Protein AF-A0A2X2VL15-F1 (afdb_monomer_lite)

Sequence (65 aa):
MIYFFLILIVMVFGGISYLMMRLCNQWTRNHRYEVLFNTLIFIGSFLLISFLSLYIFISNLDFSR

Secondary structure (DSSP, 8-state):
-HHHHHHHHHHHHHHHHHHHHHHHHHHHTTSTTHHHHHHHHHHHHHHHHHHHHHHHHHHT-----

Radius of gyration: 15.54 Å; chains: 1; bounding box: 40×15×42 Å

Organism: Chryseobacterium jejuense (NCBI:txid445960)

pLDDT: mean 87.95, std 7.86, range [57.03, 95.25]

Foldseek 3Di:
DVVVVVVVLCCVLLVVLLVQLVVCLVVLVVDPCSVVVSVVSSVVSSVVVVVVVVVVVVVPPPPVD

Structure (mmCIF, N/CA/C/O backbone):
data_AF-A0A2X2VL15-F1
#
_entry.id   AF-A0A2X2VL15-F1
#
loop_
_atom_site.group_PDB
_atom_site.id
_atom_site.type_symbol
_atom_site.label_atom_id
_atom_site.label_alt_id
_atom_site.label_comp_id
_atom_site.label_asym_id
_atom_site.label_entity_id
_atom_site.label_seq_id
_atom_site.pdbx_PDB_ins_code
_atom_site.Cartn_x
_atom_site.Cartn_y
_atom_site.Cartn_z
_atom_site.occupancy
_atom_site.B_iso_or_equiv
_atom_site.auth_seq_id
_atom_site.auth_comp_id
_atom_site.auth_asym_id
_atom_site.auth_atom_id
_atom_site.pdbx_PDB_model_num
ATOM 1 N N . MET A 1 1 ? -3.006 4.330 -21.536 1.00 70.12 1 MET A N 1
ATOM 2 C CA . MET A 1 1 ? -2.225 3.170 -21.044 1.00 70.12 1 MET A CA 1
ATOM 3 C C . MET A 1 1 ? -1.659 3.389 -19.644 1.00 70.12 1 MET A C 1
ATOM 5 O O . MET A 1 1 ? -1.997 2.606 -18.771 1.00 70.12 1 MET A O 1
ATOM 9 N N . ILE A 1 2 ? -0.889 4.455 -19.388 1.00 83.69 2 ILE A N 1
ATOM 10 C CA . ILE A 1 2 ? -0.243 4.707 -18.077 1.00 83.69 2 ILE A CA 1
ATOM 11 C C . ILE A 1 2 ? -1.245 4.763 -16.908 1.00 83.69 2 ILE A C 1
ATOM 13 O O . ILE A 1 2 ? -1.036 4.121 -15.885 1.00 83.69 2 ILE A O 1
ATOM 17 N N . TYR A 1 3 ? -2.375 5.455 -17.080 1.00 85.75 3 TYR A N 1
ATOM 18 C CA . TYR A 1 3 ? -3.410 5.538 -16.040 1.00 85.75 3 TYR A CA 1
ATOM 19 C C . TYR A 1 3 ? -4.004 4.176 -15.656 1.00 85.75 3 TYR A C 1
ATOM 21 O O . TYR A 1 3 ? -4.276 3.936 -14.487 1.00 85.75 3 TYR A O 1
ATOM 29 N N . PHE A 1 4 ? -4.159 3.263 -16.618 1.00 90.81 4 PHE A N 1
ATOM 30 C CA . PHE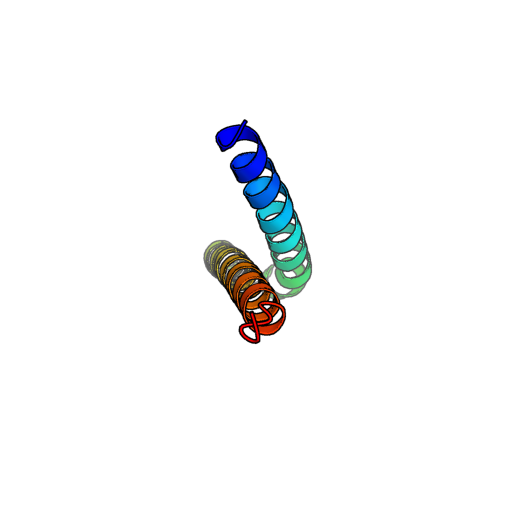 A 1 4 ? -4.695 1.924 -16.359 1.00 90.81 4 PHE A CA 1
ATOM 31 C C . PHE A 1 4 ? -3.723 1.087 -15.519 1.00 90.81 4 PHE A C 1
ATOM 33 O O . PHE A 1 4 ? -4.128 0.387 -14.596 1.00 90.81 4 PHE A O 1
ATOM 40 N N . PHE A 1 5 ? -2.425 1.220 -15.798 1.00 85.94 5 PHE A N 1
ATOM 41 C CA . PHE A 1 5 ? -1.369 0.574 -15.024 1.00 85.94 5 PHE A CA 1
ATOM 42 C C . PHE A 1 5 ? -1.307 1.102 -13.582 1.00 85.94 5 PHE A C 1
ATOM 44 O O . PHE A 1 5 ? -1.248 0.315 -12.641 1.00 85.94 5 PHE A O 1
ATOM 51 N N . LEU A 1 6 ? -1.419 2.422 -13.396 1.00 87.88 6 LEU A N 1
ATOM 52 C CA . LEU A 1 6 ? -1.506 3.044 -12.069 1.00 87.88 6 LEU A CA 1
ATOM 53 C C . LEU A 1 6 ? -2.716 2.548 -11.268 1.00 87.88 6 LEU A C 1
ATOM 55 O O . LEU A 1 6 ? -2.575 2.212 -10.095 1.00 87.88 6 LEU A O 1
ATOM 59 N N . ILE A 1 7 ? -3.889 2.453 -11.902 1.00 92.94 7 ILE A N 1
ATOM 60 C CA . ILE A 1 7 ? -5.104 1.929 -11.259 1.00 92.94 7 ILE A CA 1
ATOM 61 C C . ILE A 1 7 ? -4.895 0.483 -10.806 1.00 92.94 7 ILE A C 1
ATOM 63 O O . ILE A 1 7 ? -5.274 0.140 -9.689 1.00 92.94 7 ILE A O 1
ATOM 67 N N . LEU A 1 8 ? -4.258 -0.349 -11.633 1.00 91.88 8 LEU A N 1
ATOM 68 C CA . LEU A 1 8 ? -3.970 -1.741 -11.291 1.00 91.88 8 LEU A CA 1
ATOM 69 C C . LEU A 1 8 ? -3.045 -1.833 -10.069 1.00 91.88 8 LEU A C 1
ATOM 71 O O . LEU A 1 8 ? -3.343 -2.585 -9.144 1.00 91.88 8 LEU A O 1
ATOM 75 N N . ILE A 1 9 ? -1.982 -1.024 -10.014 1.00 91.00 9 ILE A N 1
ATOM 76 C CA . ILE A 1 9 ? -1.080 -0.968 -8.851 1.00 91.00 9 ILE A CA 1
ATOM 77 C C . ILE A 1 9 ? -1.848 -0.579 -7.587 1.00 91.00 9 ILE A C 1
ATOM 79 O O . ILE A 1 9 ? -1.744 -1.264 -6.571 1.00 91.00 9 ILE A O 1
ATOM 83 N N . VAL A 1 10 ? -2.650 0.487 -7.652 1.00 92.62 10 VAL A N 1
ATOM 84 C CA . VAL A 1 10 ? -3.444 0.951 -6.505 1.00 92.62 10 VAL A CA 1
ATOM 85 C C . VAL A 1 10 ? -4.439 -0.121 -6.063 1.00 92.62 10 VAL A C 1
ATOM 87 O O . VAL A 1 10 ? -4.599 -0.345 -4.866 1.00 92.62 10 VAL A O 1
ATOM 90 N N . MET A 1 11 ? -5.068 -0.822 -7.006 1.00 94.25 11 MET A N 1
ATOM 91 C CA . MET A 1 11 ? -6.017 -1.892 -6.709 1.00 94.25 11 MET A CA 1
ATOM 92 C C . MET A 1 11 ? -5.336 -3.078 -6.019 1.00 94.25 11 MET A C 1
ATOM 94 O O . MET A 1 11 ? -5.858 -3.591 -5.030 1.00 94.25 11 MET A O 1
ATOM 98 N N . VAL A 1 12 ? -4.153 -3.484 -6.488 1.00 94.62 12 VAL A N 1
ATOM 99 C CA . VAL A 1 12 ? -3.386 -4.585 -5.891 1.00 94.62 12 VAL A CA 1
ATOM 100 C C . VAL A 1 12 ? -2.858 -4.192 -4.511 1.00 94.62 12 VAL A C 1
ATOM 102 O O . VAL A 1 12 ? -3.096 -4.906 -3.539 1.00 94.62 12 VAL A O 1
ATOM 105 N N . PHE A 1 13 ? -2.194 -3.042 -4.384 1.00 94.19 13 PHE A N 1
ATOM 106 C CA . PHE A 1 13 ? -1.612 -2.604 -3.111 1.00 94.19 13 PHE A CA 1
ATOM 107 C C . PHE A 1 13 ? -2.695 -2.276 -2.083 1.00 94.19 13 PHE A C 1
ATOM 109 O O . PHE A 1 13 ? -2.583 -2.662 -0.918 1.00 94.19 13 PHE A O 1
ATOM 116 N N . GLY A 1 14 ? -3.776 -1.624 -2.515 1.00 93.12 14 GLY A N 1
ATOM 117 C CA . GLY A 1 14 ? -4.953 -1.366 -1.691 1.00 93.12 14 GLY A CA 1
ATOM 118 C C . GLY A 1 14 ? -5.634 -2.660 -1.249 1.00 93.12 14 GLY A C 1
ATOM 119 O O . GLY A 1 14 ? -5.973 -2.796 -0.077 1.00 93.12 14 GLY A O 1
ATOM 120 N N . GLY A 1 15 ? -5.758 -3.646 -2.143 1.00 94.38 15 GLY A N 1
ATOM 121 C CA . GLY A 1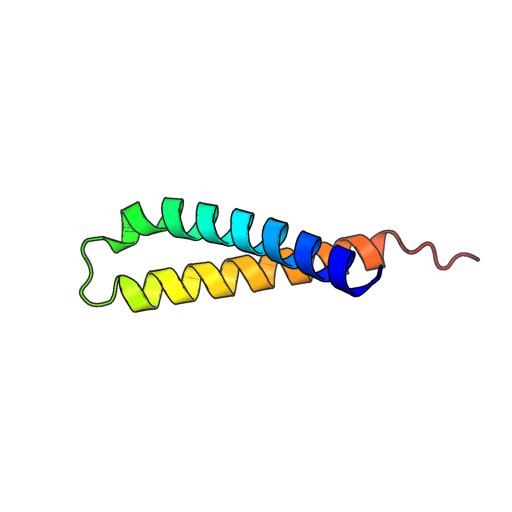 15 ? -6.306 -4.964 -1.825 1.00 94.38 15 GLY A CA 1
ATOM 122 C C . GLY A 1 15 ? -5.491 -5.707 -0.764 1.00 94.38 15 GLY A C 1
ATOM 123 O O . GLY A 1 15 ? -6.053 -6.178 0.224 1.00 94.38 15 GLY A O 1
ATOM 124 N N . ILE A 1 16 ? -4.163 -5.753 -0.912 1.00 93.56 16 ILE A N 1
ATOM 125 C CA . ILE A 1 16 ? -3.273 -6.387 0.076 1.00 93.56 16 ILE A CA 1
ATOM 126 C C . ILE A 1 16 ? -3.350 -5.649 1.420 1.00 93.56 16 ILE A C 1
ATOM 128 O O . ILE A 1 16 ? -3.486 -6.275 2.470 1.00 93.56 16 ILE A O 1
ATOM 132 N N . SER A 1 17 ? -3.340 -4.315 1.395 1.00 93.62 17 SER A N 1
ATOM 133 C CA . SER A 1 17 ? -3.439 -3.490 2.607 1.00 93.62 17 SER A CA 1
ATOM 134 C C . SER A 1 17 ? -4.774 -3.682 3.326 1.00 93.62 17 SER A C 1
ATOM 136 O O . SER A 1 17 ? -4.818 -3.737 4.554 1.00 93.62 17 SER A O 1
ATOM 138 N N . TYR A 1 18 ? -5.864 -3.845 2.574 1.00 93.62 18 TYR A N 1
ATOM 139 C CA . TYR A 1 18 ? -7.184 -4.150 3.118 1.00 93.62 18 TYR A CA 1
ATOM 140 C C . TYR A 1 18 ? -7.234 -5.537 3.766 1.00 93.62 18 TYR A C 1
ATOM 142 O O . TYR A 1 18 ? -7.803 -5.688 4.847 1.00 93.62 18 TYR A O 1
ATOM 150 N N . LEU A 1 19 ? -6.612 -6.551 3.154 1.00 93.31 19 LEU A N 1
ATOM 151 C CA . LEU A 1 19 ? -6.496 -7.877 3.768 1.00 93.31 19 LEU A CA 1
ATOM 152 C C . LEU A 1 19 ? -5.730 -7.809 5.093 1.00 93.31 19 LEU A C 1
ATOM 154 O O . LEU A 1 19 ? -6.169 -8.400 6.079 1.00 93.31 19 LEU A O 1
ATOM 158 N N . MET A 1 20 ? -4.651 -7.028 5.144 1.00 91.00 20 MET A N 1
ATOM 159 C CA . MET A 1 20 ? -3.873 -6.822 6.366 1.00 91.00 20 MET A CA 1
ATOM 160 C C . MET A 1 20 ? -4.666 -6.091 7.448 1.00 91.00 20 MET A C 1
ATOM 162 O O . MET A 1 20 ? -4.728 -6.561 8.584 1.00 91.00 20 MET A O 1
ATOM 166 N N . MET A 1 21 ? -5.377 -5.019 7.086 1.00 92.25 21 MET A N 1
ATOM 167 C CA . MET A 1 21 ? -6.340 -4.367 7.975 1.00 92.25 21 MET A CA 1
ATOM 168 C C . MET A 1 21 ? -7.371 -5.370 8.499 1.00 92.25 21 MET A C 1
ATOM 170 O O . MET A 1 21 ? -7.650 -5.376 9.691 1.00 92.25 21 MET A O 1
ATOM 174 N N . ARG A 1 22 ? -7.928 -6.239 7.647 1.00 89.50 22 ARG A N 1
ATOM 175 C CA . ARG A 1 22 ? -8.947 -7.220 8.046 1.00 89.50 22 ARG A CA 1
ATOM 176 C C . ARG A 1 22 ? -8.412 -8.255 9.036 1.00 89.50 22 ARG A C 1
ATOM 178 O O . ARG A 1 22 ? -9.132 -8.612 9.967 1.00 89.50 22 ARG A O 1
ATOM 185 N N . LEU A 1 23 ? -7.179 -8.723 8.849 1.00 88.31 23 LEU A N 1
ATOM 186 C CA . LEU A 1 23 ? -6.518 -9.645 9.777 1.00 88.31 23 LEU A CA 1
ATOM 187 C C . LEU A 1 23 ? -6.281 -8.977 11.133 1.00 88.31 23 LEU A C 1
ATOM 189 O O . LEU A 1 23 ? -6.632 -9.533 12.172 1.00 88.31 23 LEU A O 1
ATOM 193 N N . CYS A 1 24 ? -5.769 -7.747 11.126 1.00 85.75 24 CYS A N 1
ATOM 194 C CA . CYS A 1 24 ? -5.565 -6.993 12.355 1.00 85.75 24 CYS A CA 1
ATOM 195 C C . CYS A 1 24 ? -6.874 -6.504 12.989 1.00 85.75 24 CYS A C 1
ATOM 197 O O . CYS A 1 24 ? -6.904 -6.288 14.196 1.00 85.75 24 CYS A O 1
ATOM 199 N N . ASN A 1 25 ? -7.968 -6.395 12.227 1.00 83.06 25 ASN A N 1
ATOM 200 C CA . ASN A 1 25 ? -9.260 -5.962 12.757 1.00 83.06 25 ASN A CA 1
ATOM 201 C C . ASN A 1 25 ? -9.780 -6.906 13.851 1.00 83.06 25 ASN A C 1
ATOM 203 O O . ASN A 1 25 ? -10.439 -6.487 14.798 1.00 83.06 25 ASN A O 1
ATOM 207 N N . GLN A 1 26 ? -9.444 -8.199 13.774 1.00 80.56 26 GLN A N 1
ATOM 208 C CA . GLN A 1 26 ? -9.776 -9.145 14.842 1.00 80.56 26 GLN A CA 1
ATOM 209 C C . GLN A 1 26 ? -9.166 -8.746 16.196 1.00 80.56 26 GLN A C 1
ATOM 211 O O . GLN A 1 26 ? -9.746 -9.056 17.233 1.00 80.56 26 GLN A O 1
ATOM 216 N N . TRP A 1 27 ? -8.037 -8.034 16.187 1.00 74.94 27 TRP A N 1
ATOM 217 C CA . TRP A 1 27 ? -7.317 -7.596 17.381 1.00 74.94 27 TRP A CA 1
ATOM 218 C C . TRP A 1 27 ? -7.829 -6.249 17.911 1.00 74.94 27 TRP A C 1
ATOM 220 O O . TRP A 1 27 ? -7.747 -5.985 19.108 1.00 74.94 27 TRP A O 1
ATOM 230 N N . THR A 1 28 ? -8.399 -5.405 17.048 1.00 74.06 28 THR A N 1
ATOM 231 C CA . THR A 1 28 ? -8.862 -4.043 17.377 1.00 74.06 28 THR A CA 1
ATOM 232 C C . THR A 1 28 ? -10.367 -3.937 17.640 1.00 74.06 28 THR A C 1
ATOM 234 O O . THR A 1 28 ? -10.809 -2.917 18.172 1.00 74.06 28 THR A O 1
ATOM 237 N N . ARG A 1 29 ? -11.143 -5.002 17.380 1.00 74.31 29 ARG A N 1
ATOM 238 C CA . ARG A 1 29 ? -12.622 -5.053 17.459 1.00 74.31 29 ARG A CA 1
ATOM 239 C C . ARG A 1 29 ? -13.254 -4.674 18.805 1.00 74.31 29 ARG A C 1
ATOM 241 O O . ARG A 1 29 ? -14.459 -4.478 18.882 1.00 74.31 29 ARG A O 1
ATOM 248 N N . ASN A 1 30 ? -12.481 -4.632 19.890 1.00 79.38 30 ASN A N 1
ATOM 249 C CA . ASN A 1 30 ? -13.006 -4.358 21.235 1.00 79.38 30 ASN A CA 1
ATOM 250 C C . ASN A 1 30 ? -12.565 -2.998 21.801 1.00 79.38 30 ASN A C 1
ATOM 252 O O . ASN A 1 30 ? -12.742 -2.732 22.987 1.00 79.38 30 ASN A O 1
ATOM 256 N N . HIS A 1 31 ? -11.939 -2.150 20.981 1.00 76.88 31 HIS A N 1
ATOM 257 C CA . HIS A 1 31 ? -11.431 -0.847 21.405 1.00 76.88 31 HIS A CA 1
ATOM 258 C C . HIS A 1 31 ? -12.330 0.284 20.895 1.00 76.88 31 HIS A C 1
ATOM 260 O O . HIS A 1 31 ? -12.746 0.285 19.740 1.00 76.88 31 HIS A O 1
ATOM 266 N N . ARG A 1 32 ? -12.548 1.327 21.716 1.00 82.88 32 ARG A N 1
ATOM 267 C CA . ARG A 1 32 ? -13.289 2.551 21.315 1.00 82.88 32 ARG A CA 1
ATOM 268 C C . ARG A 1 32 ? -12.707 3.244 20.072 1.00 82.88 32 ARG A C 1
ATOM 270 O O . ARG A 1 32 ? -13.389 4.059 19.463 1.00 82.88 32 ARG A O 1
ATOM 277 N N . TYR A 1 33 ? -11.465 2.924 19.708 1.00 84.19 33 TYR A N 1
ATOM 278 C CA . TYR A 1 33 ? -10.730 3.496 18.581 1.00 84.19 33 TYR A CA 1
ATOM 279 C C . TYR A 1 33 ? -10.533 2.512 17.416 1.00 84.19 33 TYR A C 1
ATOM 281 O O . TYR A 1 33 ? -9.626 2.716 16.614 1.00 84.19 33 TYR A O 1
ATOM 289 N N . GLU A 1 34 ? -11.355 1.461 17.306 1.00 85.44 34 GLU A N 1
ATOM 290 C CA . GLU A 1 34 ? -11.279 0.446 16.238 1.00 85.44 34 GLU A CA 1
ATOM 291 C C . GLU A 1 34 ? -11.096 1.071 14.846 1.00 85.44 34 GLU A C 1
ATOM 293 O O . GLU A 1 34 ? -10.180 0.707 14.113 1.00 85.44 34 GLU A O 1
ATOM 298 N N . VAL A 1 35 ? -11.909 2.076 14.508 1.00 85.81 35 VAL A N 1
ATOM 299 C CA . VAL A 1 35 ? -11.858 2.749 13.201 1.00 85.81 35 VAL A CA 1
ATOM 300 C C . VAL A 1 35 ? -10.516 3.447 12.969 1.00 85.81 35 VAL A C 1
ATOM 302 O O . VAL A 1 35 ? -9.940 3.326 11.886 1.00 85.81 35 VAL A O 1
ATOM 305 N N . LEU A 1 36 ? -9.991 4.149 13.981 1.00 88.06 36 LEU A N 1
ATOM 306 C CA . LEU A 1 36 ? -8.701 4.835 13.878 1.00 88.06 36 LEU A CA 1
ATOM 307 C C . LEU A 1 36 ? -7.564 3.831 13.717 1.00 88.06 36 LEU A C 1
ATOM 309 O O . LEU A 1 36 ? -6.748 3.992 12.814 1.00 88.06 36 LEU A O 1
ATOM 313 N N . PHE A 1 37 ? -7.538 2.777 14.534 1.00 87.94 37 PHE A N 1
ATOM 314 C CA . PHE A 1 37 ? -6.512 1.742 14.440 1.00 87.94 37 PHE A CA 1
ATOM 315 C C . PHE A 1 37 ? -6.557 1.015 13.101 1.00 87.94 37 PHE A C 1
ATOM 317 O O . PHE A 1 37 ? -5.522 0.853 12.465 1.00 87.94 37 PHE A O 1
ATOM 324 N N . ASN A 1 38 ? -7.741 0.641 12.628 1.00 89.25 38 ASN A N 1
ATOM 325 C CA . ASN A 1 38 ? -7.885 -0.028 11.343 1.00 89.25 38 ASN A CA 1
ATOM 326 C C . ASN A 1 38 ? -7.416 0.853 10.180 1.00 89.25 38 ASN A C 1
ATOM 328 O O . ASN A 1 38 ? -6.734 0.373 9.277 1.00 89.25 38 ASN A O 1
ATOM 332 N N . THR A 1 39 ? -7.723 2.150 10.230 1.00 90.81 39 THR A N 1
ATOM 333 C CA . THR A 1 39 ? -7.247 3.119 9.235 1.00 90.81 39 THR A CA 1
ATOM 334 C C . THR A 1 39 ? -5.726 3.269 9.298 1.00 90.81 39 THR A C 1
ATOM 336 O O . THR A 1 39 ? -5.065 3.278 8.261 1.00 90.81 39 THR A O 1
ATOM 339 N N . LEU A 1 40 ? -5.151 3.315 10.505 1.00 92.94 40 LEU A N 1
ATOM 340 C CA . LEU A 1 40 ? -3.703 3.375 10.704 1.00 92.94 40 LEU A CA 1
ATOM 341 C C . LEU A 1 40 ? -3.005 2.135 10.139 1.00 92.94 40 LEU A C 1
ATOM 343 O O . LEU A 1 40 ? -1.980 2.255 9.476 1.00 92.94 40 LEU A O 1
ATOM 347 N N . ILE A 1 41 ? -3.575 0.952 10.374 1.00 92.38 41 ILE A N 1
ATOM 348 C CA . ILE A 1 41 ? -3.042 -0.321 9.881 1.00 92.38 41 ILE A CA 1
ATOM 349 C C . ILE A 1 41 ? -3.135 -0.382 8.361 1.00 92.38 41 ILE A C 1
ATOM 351 O O . ILE A 1 41 ? -2.181 -0.811 7.715 1.00 92.38 41 ILE A O 1
ATOM 355 N N . PHE A 1 42 ? -4.242 0.083 7.780 1.00 94.12 42 PHE A N 1
ATOM 356 C CA . PHE A 1 42 ? -4.394 0.167 6.333 1.00 94.12 42 PHE A CA 1
ATOM 357 C C . PHE A 1 42 ? -3.331 1.080 5.707 1.00 94.12 42 PHE A C 1
ATOM 359 O O . PHE A 1 42 ? -2.595 0.644 4.824 1.00 94.12 42 PHE A O 1
ATOM 366 N N . ILE A 1 43 ? -3.206 2.320 6.197 1.00 94.38 43 ILE A N 1
ATOM 367 C CA . ILE A 1 43 ? -2.235 3.302 5.687 1.00 94.38 43 ILE A CA 1
ATOM 368 C C . ILE A 1 43 ? -0.803 2.804 5.901 1.00 94.38 43 ILE A C 1
ATOM 370 O O . ILE A 1 43 ? 0.015 2.861 4.985 1.00 94.38 43 ILE A O 1
ATOM 374 N N . GLY A 1 44 ? -0.509 2.280 7.092 1.00 94.44 44 GLY A N 1
ATOM 375 C CA . GLY A 1 44 ? 0.797 1.727 7.429 1.00 94.44 44 GLY A CA 1
ATOM 376 C C . GLY A 1 44 ? 1.180 0.571 6.511 1.00 94.44 44 GLY A C 1
ATOM 377 O O . GLY A 1 44 ? 2.273 0.584 5.953 1.00 94.44 44 GLY A O 1
ATOM 378 N N . SER A 1 45 ? 0.267 -0.377 6.280 1.00 94.25 45 SER A N 1
ATOM 379 C CA . SER A 1 45 ? 0.494 -1.510 5.370 1.00 94.25 45 SER A CA 1
ATOM 380 C C . SER A 1 45 ? 0.696 -1.047 3.927 1.00 94.25 45 SER A C 1
ATOM 382 O O . SER A 1 45 ? 1.611 -1.519 3.253 1.00 94.25 45 SER A O 1
ATOM 384 N N . PHE A 1 46 ? -0.106 -0.085 3.466 1.00 94.56 46 PHE A N 1
ATOM 385 C CA . PHE A 1 46 ? -0.009 0.455 2.112 1.00 94.56 46 PHE A CA 1
ATOM 386 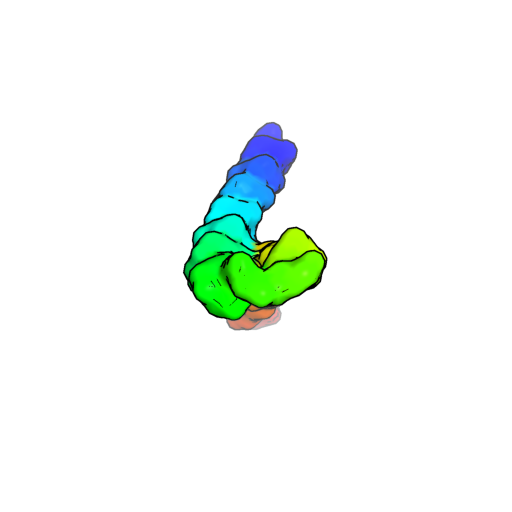C C . PHE A 1 46 ? 1.335 1.144 1.861 1.00 94.56 46 PHE A C 1
ATOM 388 O O . PHE A 1 46 ? 1.980 0.911 0.834 1.00 94.56 46 PHE A O 1
ATOM 395 N N . LEU A 1 47 ? 1.788 1.957 2.819 1.00 94.50 47 LEU A N 1
ATOM 396 C CA . LEU A 1 47 ? 3.094 2.609 2.764 1.00 94.50 47 LEU A CA 1
ATOM 397 C C . LEU A 1 47 ? 4.235 1.591 2.803 1.00 94.50 47 LEU A C 1
ATOM 399 O O . LEU A 1 47 ? 5.170 1.708 2.015 1.00 94.50 47 LEU A O 1
ATOM 403 N N . LEU A 1 48 ? 4.141 0.573 3.664 1.00 95.25 48 LEU A N 1
ATOM 404 C CA . LEU A 1 48 ? 5.142 -0.491 3.772 1.00 95.25 48 LEU A CA 1
ATOM 405 C C . LEU A 1 48 ? 5.323 -1.236 2.449 1.00 95.25 48 LEU A C 1
ATOM 407 O O . LEU A 1 48 ? 6.448 -1.385 1.980 1.00 95.25 48 LEU A O 1
ATOM 411 N N . ILE A 1 49 ? 4.223 -1.660 1.825 1.00 94.62 49 ILE A N 1
ATOM 412 C CA . ILE A 1 49 ? 4.252 -2.379 0.544 1.00 94.62 49 ILE A CA 1
ATOM 413 C C . ILE A 1 49 ? 4.806 -1.479 -0.563 1.00 94.62 49 ILE A C 1
ATOM 415 O O . ILE A 1 49 ? 5.640 -1.920 -1.353 1.00 94.62 49 ILE A O 1
ATOM 419 N N . SER A 1 50 ? 4.396 -0.208 -0.593 1.00 92.94 50 SER A N 1
ATOM 420 C CA . SER A 1 50 ? 4.896 0.762 -1.572 1.00 92.94 50 SER A CA 1
ATOM 421 C C . SER A 1 50 ? 6.406 0.974 -1.436 1.00 92.94 50 SER A C 1
ATOM 423 O O . SER A 1 50 ? 7.132 0.942 -2.430 1.00 92.94 50 SER A O 1
ATOM 425 N N . PHE A 1 51 ? 6.895 1.132 -0.204 1.00 94.25 51 PHE A N 1
ATOM 426 C CA . PHE A 1 51 ? 8.317 1.307 0.075 1.00 94.25 51 PHE A CA 1
ATOM 427 C C . PHE A 1 51 ? 9.123 0.049 -0.261 1.00 94.25 51 PHE A C 1
ATOM 429 O O . PHE A 1 51 ? 10.168 0.139 -0.900 1.00 94.25 51 PHE A O 1
ATOM 436 N N . LEU A 1 52 ? 8.612 -1.130 0.101 1.00 94.88 52 LEU A N 1
ATOM 437 C CA . LEU A 1 52 ? 9.247 -2.409 -0.205 1.00 94.88 52 LEU A CA 1
ATOM 438 C C . LEU A 1 52 ? 9.334 -2.644 -1.717 1.00 94.88 52 LEU A C 1
ATOM 440 O O . LEU A 1 52 ? 10.372 -3.067 -2.217 1.00 94.88 52 LEU A O 1
ATOM 444 N N . SER A 1 53 ? 8.275 -2.312 -2.458 1.00 92.25 53 SER A N 1
ATOM 445 C CA . SER A 1 53 ? 8.269 -2.397 -3.919 1.00 92.25 53 SER A CA 1
ATOM 446 C C . SER A 1 53 ? 9.315 -1.477 -4.549 1.00 92.25 53 SER A C 1
ATOM 448 O O . SER A 1 53 ? 10.006 -1.900 -5.473 1.00 92.25 53 SER A O 1
ATOM 450 N N . LEU A 1 54 ? 9.449 -0.237 -4.064 1.00 92.62 54 LEU A N 1
ATOM 451 C CA . LEU A 1 54 ? 10.482 0.692 -4.534 1.00 92.62 54 LEU A CA 1
ATOM 452 C C . LEU A 1 54 ? 11.884 0.190 -4.193 1.00 92.62 54 LEU A C 1
ATOM 454 O O . LEU A 1 54 ? 12.774 0.243 -5.037 1.00 92.62 54 LEU A O 1
ATOM 458 N N . TYR A 1 55 ? 12.073 -0.333 -2.984 1.00 93.75 55 TYR A N 1
ATOM 459 C CA . TYR A 1 55 ? 13.346 -0.892 -2.548 1.00 93.75 55 TYR A CA 1
ATOM 460 C C . TYR A 1 55 ? 13.773 -2.080 -3.418 1.00 93.75 55 TYR A C 1
ATOM 462 O O . TYR A 1 55 ? 14.900 -2.106 -3.905 1.00 93.75 55 TYR A O 1
ATOM 470 N N . ILE A 1 56 ? 12.864 -3.028 -3.677 1.00 92.44 56 ILE A N 1
ATOM 471 C CA . ILE A 1 56 ? 13.116 -4.168 -4.570 1.00 92.44 56 ILE A CA 1
ATOM 472 C C . ILE A 1 56 ? 13.435 -3.674 -5.979 1.00 92.44 56 ILE A C 1
ATOM 474 O O . ILE A 1 56 ? 14.390 -4.157 -6.582 1.00 92.44 56 ILE A O 1
ATOM 478 N N . PHE A 1 57 ? 12.671 -2.709 -6.497 1.00 91.12 57 PHE A N 1
ATOM 479 C CA . PHE A 1 57 ? 12.916 -2.138 -7.817 1.00 91.12 57 PHE A CA 1
ATOM 480 C C . PHE A 1 57 ? 14.325 -1.548 -7.911 1.00 91.12 57 PHE A C 1
ATOM 482 O O . PHE A 1 57 ? 15.080 -1.945 -8.790 1.00 91.12 57 PHE A O 1
ATOM 489 N N . ILE A 1 58 ? 14.713 -0.688 -6.964 1.00 91.19 58 ILE A N 1
ATOM 490 C CA . ILE A 1 58 ? 16.047 -0.073 -6.920 1.00 91.19 58 ILE A CA 1
ATOM 491 C C . ILE A 1 58 ? 17.142 -1.129 -6.757 1.00 91.19 58 ILE A C 1
ATOM 493 O O . ILE A 1 58 ? 18.161 -1.054 -7.430 1.00 91.19 58 ILE A O 1
ATOM 497 N N . SER A 1 59 ? 16.935 -2.136 -5.906 1.00 89.44 59 SER A N 1
ATOM 498 C CA . SER A 1 59 ? 17.905 -3.216 -5.701 1.00 89.44 59 SER A CA 1
ATOM 499 C C . SER A 1 59 ? 18.096 -4.104 -6.934 1.00 89.44 59 SER A C 1
ATOM 501 O O . SER A 1 59 ? 19.120 -4.772 -7.030 1.00 89.44 59 SER A O 1
ATOM 503 N N . ASN A 1 60 ? 17.115 -4.156 -7.837 1.00 88.38 60 ASN A N 1
ATOM 504 C CA . ASN A 1 60 ? 17.195 -4.896 -9.097 1.00 88.38 60 ASN A CA 1
ATOM 505 C C . ASN A 1 60 ? 17.576 -3.995 -10.282 1.00 88.38 60 ASN A C 1
ATOM 507 O O . ASN A 1 60 ? 17.701 -4.490 -11.402 1.00 88.38 60 ASN A O 1
ATOM 511 N N . LEU A 1 61 ? 17.763 -2.689 -10.061 1.00 85.38 61 LEU A N 1
ATOM 512 C CA . LEU A 1 61 ? 18.397 -1.831 -11.051 1.00 85.38 61 LEU A CA 1
ATOM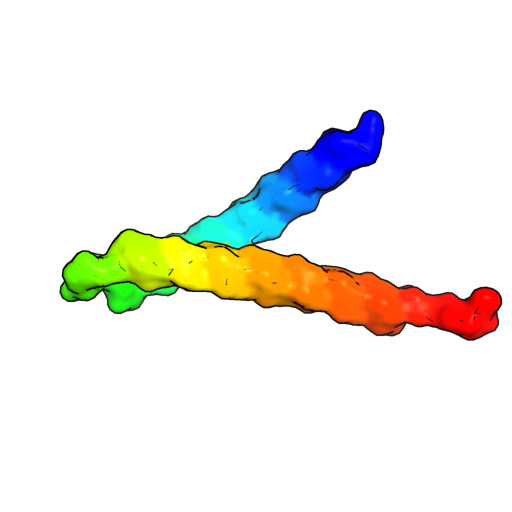 513 C C . LEU A 1 61 ? 19.881 -2.179 -11.080 1.00 85.38 61 LEU A C 1
ATOM 515 O O . LEU A 1 61 ? 20.652 -1.806 -10.198 1.00 85.38 61 LEU A O 1
ATOM 519 N N . ASP A 1 62 ? 20.270 -2.913 -12.112 1.00 79.12 62 ASP A N 1
ATOM 520 C CA . ASP A 1 62 ? 21.671 -3.124 -12.418 1.00 79.12 62 ASP A CA 1
ATOM 521 C C . ASP A 1 62 ? 22.229 -1.837 -13.045 1.00 79.12 62 ASP A C 1
ATOM 523 O O . ASP A 1 62 ? 21.980 -1.531 -14.212 1.00 79.12 62 ASP A O 1
ATOM 527 N N . PHE A 1 63 ? 22.936 -1.040 -12.239 1.00 67.56 63 PHE A N 1
ATOM 528 C CA . PHE A 1 63 ? 23.621 0.181 -12.682 1.00 67.56 63 PHE A CA 1
ATOM 529 C C . PHE A 1 63 ? 24.927 -0.115 -13.435 1.00 67.56 63 PHE A C 1
ATOM 531 O O . PHE A 1 63 ? 25.647 0.811 -13.799 1.00 67.56 63 PHE A O 1
ATOM 538 N N . SER A 1 64 ? 25.259 -1.389 -13.671 1.00 71.31 64 SER A N 1
ATOM 539 C CA . SER A 1 64 ? 26.467 -1.797 -14.391 1.00 71.31 64 SER A CA 1
ATOM 540 C C . SER A 1 64 ? 26.408 -1.538 -15.908 1.00 71.31 64 SER A C 1
ATOM 542 O O . SER A 1 64 ? 27.295 -2.000 -16.633 1.00 71.31 64 SER A O 1
ATOM 544 N N . ARG A 1 65 ? 25.392 -0.823 -16.409 1.00 57.03 65 ARG A N 1
ATOM 545 C CA . ARG A 1 65 ? 25.250 -0.450 -17.819 1.00 57.03 65 ARG A CA 1
ATOM 546 C C . ARG A 1 65 ? 25.192 1.056 -18.014 1.00 57.03 65 ARG A C 1
ATOM 548 O O . ARG A 1 65 ? 24.368 1.702 -17.332 1.00 57.03 65 ARG A O 1
#

=== Feature glossary ===
Feature key, reading from the visual/contextual features back to the raw sequence:

Rendered structure images. Six rendered views show the 3D structure from the faces of a cube — i.e. along ±x, ±y, ±z. Rendering representation is drawn randomly per protein from cartoon (secondary-structure ribbons), sticks (backbone bonds), or molecular surface; coloring is either N→C rainbow (blue at the N-terminus through red at the C-terminus) or one color per chain.

Contact-map, Ramachandran, and PAE plots. The contact map is a binary N×N matrix image: pixel (i, j) is dark where Cα_i and Cα_j are within 8 Å and |i−j|>4. Because the |i−j|>4 filter removes local helical contacts, off-diagonal stripes parallel to the main diagonal indicate parallel β-sheets; stripes perpendicular to it indicate antiparallel β-sheets. The Ramachandran plot scatters every residue's (φ, ψ) pair against the sterically allowed regions. The PAE heatmap renders the predicted-aligned-error matrix.

InterPro / GO / CATH / organism. Database cross-references. InterPro integrates a dozen domain/family signature databases into unified entries with residue-range hits. GO terms attach function/process/location labels with evidence codes. CATH codes position the fold in a four-level structural taxonomy. Organism is the NCBI-taxonomy species name.

Nearest PDB structures. The Foldseek neighbor list gives the closest experimentally determined structures in the PDB, ranked by structural alignment. TM-score near 1 means near-identical fold; near 0.3 means only rough topology match. This is how one finds what a novel AlphaFold prediction most resembles in the solved-structure universe.

Predicted aligned error. PAE(i, j) answers: if I align the predicted and true structures on residue i, how far off (in Å) do I expect residue j to be? A block-diagonal PAE matrix with low values on the blocks and high values off-diagonal is the signature of a multi-domain protein with confidently predicted domains but uncertai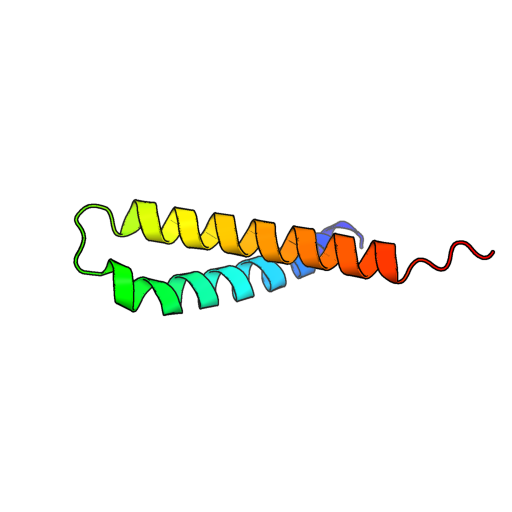n inter-domain orientation.

Solvent-accessible surface area. Accessible surface area quantifies burial. A residue with SASA near zero is packed into the hydrophobic core; one with SASA >100 Å² sits on the surface. Computed here via the Shrake–Rupley numerical algorithm with a 1.4 Å probe.

B-factor. B-factor (Debye–Waller factor) reflects atomic displacement in the crystal lattice. It is an experimental observable (units Å²), not a prediction; low values mean the atom is pinned down, high values mean it moves or is heterogeneous across the crystal.

pLDDT. For AlphaFold models, the B-factor field carries pLDDT — the model's own estimate of local accuracy on a 0–100 scale. Regions with pLDDT<50 should be treated as essentially unmodeled; they often correspond to intrinsically disordered segments.

Backbone torsions (φ/ψ). φ (phi) and ψ (psi) are the two rotatable backbone dihedrals per residue: φ is the C(i-1)–N–Cα–C torsion, ψ is the N–Cα–C–N(i+1) torsion, both in degrees on (−180°, 180°]. α-helical residues cluster near (−60°, −45°); β-strand residues near (−120°, +130°). A Ramachandran plot is simply a scatter of (φ, ψ) for every residue.

Radius of gyration, Cα contacts, bounding box. Radius of gyration (Rg) is the root-mean-square distance of Cα atoms from their centroid — a single number for overall size and compactness. A globular domain of N residues has Rg ≈ 2.2·N^0.38 Å; an extended or disordered chain has a much larger Rg. The Cα contact count is the number of residue pairs whose Cα atoms are within 8 Å and are more than four positions apart in sequence — a standard prox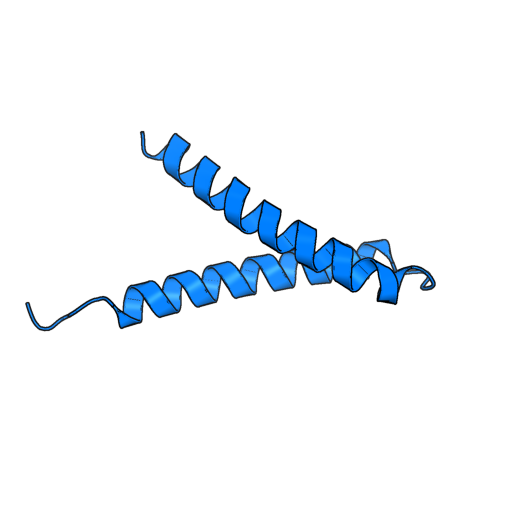y for tertiary packing density. The bounding box is the smallest axis-aligned box enclosing all Cα atoms.

Secondary structure (3-state, P-SEA). Three-state secondary structure (P-SEA) collapses the eight DSSP classes into helix (a), strand (b), and coil (c). P-SEA assigns these from Cα geometry alone — distances and angles — without requiring backbone oxygens, so it works on any Cα trace.

Secondary structure (8-state, DSSP). DSSP 8-state secondary structure assigns each residue one of H (α-helix), G (3₁₀-helix), I (π-helix), E (extended β-strand), B (isolated β-bridge), T (hydrogen-bonded turn), S (bend), or '-' (coil). The assignment is computed from backbone hydrogen-bond geometry via the Kabsch–Sander algorithm.

Foldseek 3Di. A 3Di character summarizes, for each residue, the relative orientation of the Cα frame of its nearest spatial neighbor. Because it encodes fold topology rather than chemistry, 3Di alignments detect remote structural similarity that sequence alignment misses.

mmCIF coordinates. The mmCIF block holds the 3D Cartesian coordinates of each backbone atom (N, Cα, C, O) in ångströms. mmCIF is the PDB's canonical archive format — a tagged-loop text representation of the atomic model.

Sequence. Sequence gives the chain of amino acids in standard one-letter code (A=alanine, C=cysteine, …, Y=tyrosine), read N→C. It is the only feature that is directly encoded by the gene; all structural features are derived from the folded form of this sequence.